Protein AF-A0A6J7BWC0-F1 (afdb_monomer)

Radius of gyration: 23.53 Å; Cα contacts (8 Å, |Δi|>4): 123; chains: 1; bounding box: 44×47×58 Å

Secondary structure (DSSP, 8-state):
---EEES-B----TT-SEE---SSS-GGGG--EEES-B-S-EESTTHHHHSBSSS---S-TTTT----HHHHT--PPPP--TTTPPPPP-PPPTT-TTTTTPPP--STT-SPPP-TTT-PPPPPP-

Structure (mmCIF, N/CA/C/O backbone):
data_AF-A0A6J7BWC0-F1
#
_entry.id   AF-A0A6J7BWC0-F1
#
loop_
_atom_site.group_PDB
_atom_site.id
_atom_site.type_symbol
_atom_site.label_atom_id
_atom_site.label_alt_id
_atom_site.label_comp_id
_atom_site.label_asym_id
_atom_site.label_entity_id
_atom_site.label_seq_id
_atom_site.pdbx_PDB_ins_code
_atom_site.Cartn_x
_atom_site.Cartn_y
_atom_site.Cartn_z
_atom_site.occupancy
_atom_site.B_iso_or_equiv
_atom_site.auth_seq_id
_atom_site.auth_comp_id
_atom_site.auth_asym_id
_atom_site.auth_atom_id
_atom_site.pdbx_PDB_model_num
ATOM 1 N N . MET A 1 1 ? 13.463 13.325 -0.793 1.00 54.94 1 MET A N 1
ATOM 2 C CA . MET A 1 1 ? 13.364 12.084 0.010 1.00 54.94 1 MET A CA 1
ATOM 3 C C . MET A 1 1 ? 13.320 10.939 -0.979 1.00 54.94 1 MET A C 1
ATOM 5 O O . MET A 1 1 ? 12.602 11.098 -1.945 1.00 54.94 1 MET A O 1
ATOM 9 N N . GLN A 1 2 ? 14.099 9.872 -0.798 1.00 85.38 2 GLN A N 1
ATOM 10 C CA . GLN A 1 2 ? 14.146 8.736 -1.729 1.00 85.38 2 GLN A CA 1
ATOM 11 C C . GLN A 1 2 ? 13.795 7.472 -0.946 1.00 85.38 2 GLN A C 1
ATOM 13 O O . GLN A 1 2 ? 14.516 7.129 -0.009 1.00 85.38 2 GLN A O 1
ATOM 18 N N . ASN A 1 3 ? 12.682 6.823 -1.287 1.00 93.81 3 ASN A N 1
ATOM 19 C CA . ASN A 1 3 ? 12.279 5.559 -0.672 1.00 93.81 3 ASN A CA 1
ATOM 20 C C . ASN A 1 3 ? 12.648 4.375 -1.572 1.00 93.81 3 ASN A C 1
ATOM 22 O O . ASN A 1 3 ? 12.646 4.480 -2.797 1.00 93.81 3 ASN A O 1
ATOM 26 N N . THR A 1 4 ? 12.916 3.226 -0.957 1.00 96.62 4 THR A N 1
ATOM 27 C CA . THR A 1 4 ? 13.202 1.965 -1.647 1.00 96.62 4 THR A CA 1
ATOM 28 C C . THR A 1 4 ? 12.198 0.914 -1.192 1.00 96.62 4 THR A C 1
ATOM 30 O O . THR A 1 4 ? 12.168 0.560 -0.016 1.00 96.62 4 THR A O 1
ATOM 33 N N . VAL A 1 5 ? 11.376 0.419 -2.117 1.00 96.88 5 VAL A N 1
ATOM 34 C CA . VAL A 1 5 ? 10.284 -0.526 -1.842 1.00 96.88 5 VAL A CA 1
ATOM 35 C C . VAL A 1 5 ? 10.597 -1.849 -2.542 1.00 96.88 5 VAL A C 1
ATOM 37 O O . VAL A 1 5 ? 10.437 -1.972 -3.756 1.00 96.88 5 VAL A O 1
ATOM 40 N N . LYS A 1 6 ? 11.100 -2.839 -1.795 1.00 97.31 6 LYS A N 1
ATOM 41 C CA . LYS A 1 6 ? 11.599 -4.106 -2.357 1.00 97.31 6 LYS A CA 1
ATOM 42 C C . LYS A 1 6 ? 11.001 -5.331 -1.667 1.00 97.31 6 LYS A C 1
ATOM 44 O O . LYS A 1 6 ? 10.852 -5.322 -0.449 1.00 97.31 6 LYS A O 1
ATOM 49 N N . GLY A 1 7 ? 10.751 -6.396 -2.431 1.00 97.19 7 GLY A N 1
ATOM 50 C CA . GLY A 1 7 ? 10.473 -7.734 -1.887 1.00 97.19 7 GLY A CA 1
ATOM 51 C C . GLY A 1 7 ? 9.155 -7.887 -1.123 1.00 97.19 7 GLY A C 1
ATOM 52 O O . GLY A 1 7 ? 9.028 -8.812 -0.323 1.00 97.19 7 GLY A O 1
ATOM 53 N N . ASN A 1 8 ? 8.189 -6.987 -1.323 1.00 97.25 8 ASN A N 1
ATOM 54 C CA . ASN A 1 8 ? 6.889 -7.078 -0.662 1.00 97.25 8 ASN A CA 1
ATOM 55 C C . ASN A 1 8 ? 5.967 -8.060 -1.394 1.00 97.25 8 ASN A C 1
ATOM 57 O O . ASN A 1 8 ? 6.059 -8.211 -2.611 1.00 97.25 8 ASN A O 1
ATOM 61 N N . VAL A 1 9 ? 5.043 -8.681 -0.661 1.00 96.62 9 VAL A N 1
ATOM 62 C CA . VAL A 1 9 ? 3.914 -9.436 -1.225 1.00 96.62 9 VAL A CA 1
ATOM 63 C C . VAL A 1 9 ? 2.645 -8.669 -0.880 1.00 96.62 9 VAL A C 1
ATOM 65 O O . VAL A 1 9 ? 2.318 -8.514 0.296 1.00 96.62 9 VAL A O 1
ATOM 68 N N . LEU A 1 10 ? 1.983 -8.131 -1.900 1.00 95.38 10 LEU A N 1
ATOM 69 C CA . LEU A 1 10 ? 0.896 -7.166 -1.779 1.00 95.38 10 LEU A CA 1
ATOM 70 C C . LEU A 1 10 ? -0.294 -7.664 -2.588 1.00 95.38 10 LEU A C 1
ATOM 72 O O . LEU A 1 10 ? -0.192 -7.862 -3.797 1.00 95.38 10 LEU A O 1
ATOM 76 N N . GLU A 1 11 ? -1.413 -7.892 -1.911 1.00 92.19 11 GLU A N 1
ATOM 77 C CA . GLU A 1 11 ? -2.593 -8.485 -2.527 1.00 92.19 11 GLU A CA 1
ATOM 78 C C . GLU A 1 11 ? -3.867 -7.913 -1.918 1.00 92.19 11 GLU A C 1
ATOM 80 O O . GLU A 1 11 ? -3.934 -7.648 -0.716 1.00 92.19 11 GLU A O 1
ATOM 85 N N . ASN A 1 12 ? -4.902 -7.784 -2.750 1.00 87.75 12 ASN A N 1
ATOM 86 C CA . ASN A 1 12 ? -6.240 -7.351 -2.348 1.00 87.75 12 ASN A CA 1
ATOM 87 C C . ASN A 1 12 ? -6.271 -5.983 -1.639 1.00 87.75 12 ASN A C 1
ATOM 89 O O . ASN A 1 12 ? -7.188 -5.687 -0.865 1.00 87.75 12 ASN A O 1
ATOM 93 N N . ASN A 1 13 ? -5.317 -5.102 -1.955 1.00 89.62 13 ASN A N 1
ATOM 94 C CA . ASN A 1 13 ? -5.276 -3.735 -1.444 1.00 89.62 13 ASN A CA 1
ATOM 95 C C . ASN A 1 13 ? -6.245 -2.837 -2.222 1.00 89.62 13 ASN A C 1
ATOM 97 O O . ASN A 1 13 ? -5.808 -1.917 -2.891 1.00 89.62 13 ASN A O 1
ATOM 101 N N . ARG A 1 14 ? -7.553 -3.128 -2.165 1.00 85.19 14 ARG A N 1
ATOM 102 C CA . ARG A 1 14 ? -8.721 -2.386 -2.706 1.00 85.19 14 ARG A CA 1
ATOM 103 C C . ARG A 1 14 ? -8.464 -1.310 -3.787 1.00 85.19 14 ARG A C 1
ATOM 105 O O . ARG A 1 14 ? -8.998 -1.442 -4.879 1.00 85.19 14 ARG A O 1
ATOM 112 N N . GLY A 1 15 ? -7.736 -0.233 -3.471 1.00 83.81 15 GLY A N 1
ATOM 113 C CA . GLY A 1 15 ? -7.366 0.835 -4.410 1.00 83.81 15 GLY A CA 1
ATOM 114 C C . GLY A 1 15 ? -6.195 0.511 -5.355 1.00 83.81 15 GLY A C 1
ATOM 115 O O . GLY A 1 15 ? -6.305 0.783 -6.545 1.00 83.81 15 GLY A O 1
ATOM 116 N N . ALA A 1 16 ? -5.094 -0.044 -4.846 1.00 93.12 16 ALA A N 1
ATOM 117 C CA . ALA A 1 16 ? -3.963 -0.604 -5.595 1.00 93.12 16 ALA A CA 1
ATOM 118 C C . ALA A 1 16 ? -2.992 -1.296 -4.634 1.00 93.12 16 ALA A C 1
ATOM 120 O O . ALA A 1 16 ? -2.873 -0.895 -3.476 1.00 93.12 16 ALA A O 1
ATOM 121 N N . ASP A 1 17 ? -2.240 -2.277 -5.131 1.00 96.50 17 ASP A N 1
ATOM 122 C CA . ASP A 1 17 ? -1.202 -2.938 -4.338 1.00 96.50 17 ASP A CA 1
ATOM 123 C C . ASP A 1 17 ? 0.016 -2.037 -4.111 1.00 96.50 17 ASP A C 1
ATOM 125 O O . ASP A 1 17 ? 0.556 -2.004 -3.008 1.00 96.50 17 ASP A O 1
ATOM 129 N N . ILE A 1 18 ? 0.421 -1.260 -5.121 1.00 96.56 18 ILE A N 1
ATOM 130 C CA . ILE A 1 18 ? 1.465 -0.233 -4.996 1.00 96.56 18 ILE A CA 1
ATOM 131 C C . ILE A 1 18 ? 0.965 1.079 -5.589 1.00 96.56 18 ILE A C 1
ATOM 133 O O . ILE A 1 18 ? 0.457 1.113 -6.709 1.00 96.56 18 ILE A O 1
ATOM 137 N N . LEU A 1 19 ? 1.154 2.179 -4.863 1.00 94.25 19 LEU A N 1
ATOM 138 C CA . LEU A 1 19 ? 0.683 3.492 -5.280 1.00 94.25 19 LEU A CA 1
ATOM 139 C C . LEU A 1 19 ? 1.728 4.571 -5.006 1.00 94.25 19 LEU A C 1
ATOM 141 O O . LEU A 1 19 ? 2.303 4.635 -3.919 1.00 94.25 19 LEU A O 1
ATOM 145 N N . VAL A 1 20 ? 1.934 5.449 -5.988 1.00 93.81 20 VAL A N 1
ATOM 146 C CA . VAL A 1 20 ? 2.671 6.705 -5.829 1.00 93.81 20 VAL A CA 1
ATOM 147 C C . VAL A 1 20 ? 1.761 7.845 -6.253 1.00 93.81 20 VAL A C 1
ATOM 149 O O . VAL A 1 20 ? 1.357 7.932 -7.410 1.00 93.81 20 VAL A O 1
ATOM 152 N N . ALA A 1 21 ? 1.458 8.737 -5.315 1.00 91.75 21 ALA A N 1
ATOM 153 C CA . ALA A 1 21 ? 0.623 9.901 -5.561 1.00 91.75 21 ALA A CA 1
ATOM 154 C C . ALA A 1 21 ? 1.204 11.140 -4.888 1.00 91.75 21 ALA A C 1
ATOM 156 O O . ALA A 1 21 ? 1.925 11.057 -3.892 1.00 91.75 21 ALA A O 1
ATOM 157 N N . SER A 1 22 ? 0.875 12.299 -5.444 1.00 89.69 22 SER A N 1
ATOM 158 C CA . SER A 1 22 ? 1.220 13.594 -4.879 1.00 89.69 22 SER A CA 1
ATOM 159 C C . SER A 1 22 ? 0.201 14.642 -5.314 1.00 89.69 22 SER A C 1
ATOM 161 O O . SER A 1 22 ? -0.487 14.467 -6.318 1.00 89.69 22 SER A O 1
ATOM 163 N N . VAL A 1 23 ? 0.131 15.748 -4.574 1.00 89.00 23 VAL A N 1
ATOM 164 C CA . VAL A 1 23 ? -0.572 16.960 -5.001 1.00 89.00 23 VAL A CA 1
ATOM 165 C C . VAL A 1 23 ? 0.443 18.049 -5.273 1.00 89.00 23 VAL A C 1
ATOM 167 O O . VAL A 1 23 ? 1.265 18.378 -4.421 1.00 89.00 23 VAL A O 1
ATOM 170 N N . GLY A 1 24 ? 0.372 18.616 -6.476 1.00 85.31 24 GLY A N 1
ATOM 171 C CA . GLY A 1 24 ? 1.218 19.737 -6.879 1.00 85.31 24 GLY A CA 1
ATOM 172 C C . GLY A 1 24 ? 2.687 19.380 -7.119 1.00 85.31 24 GLY A C 1
ATOM 173 O O . GLY A 1 24 ? 3.483 20.284 -7.346 1.00 85.31 24 GLY A O 1
ATOM 174 N N . THR A 1 25 ? 3.057 18.096 -7.089 1.00 89.88 25 THR A N 1
ATOM 175 C CA . THR A 1 25 ? 4.408 17.622 -7.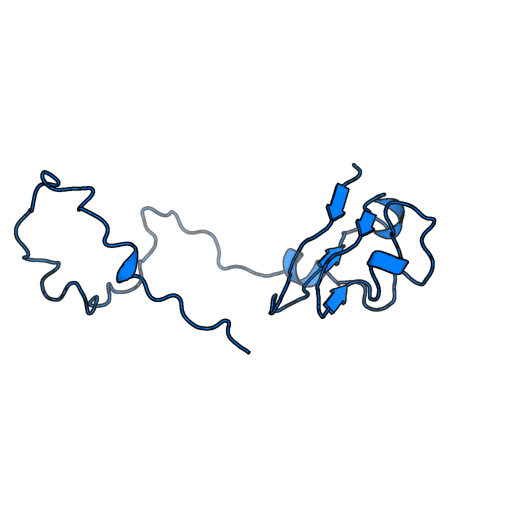426 1.00 89.88 25 THR A CA 1
ATOM 176 C C . THR A 1 25 ? 4.324 16.483 -8.435 1.00 89.88 25 THR A C 1
ATOM 178 O O . THR A 1 25 ? 3.481 15.599 -8.306 1.00 89.88 25 THR A O 1
ATOM 181 N N . ASP A 1 26 ? 5.218 16.493 -9.421 1.00 91.56 26 ASP A N 1
ATOM 182 C CA . ASP A 1 26 ? 5.379 15.388 -10.364 1.00 91.56 26 ASP A CA 1
ATOM 183 C C . ASP A 1 26 ? 5.967 14.166 -9.641 1.00 91.56 26 ASP A C 1
ATOM 185 O O . ASP A 1 26 ? 7.081 14.213 -9.105 1.00 91.56 26 ASP A O 1
ATOM 189 N N . THR A 1 27 ? 5.215 13.065 -9.618 1.00 92.06 27 THR A N 1
ATOM 190 C CA . THR A 1 27 ? 5.584 11.830 -8.917 1.00 92.06 27 THR A CA 1
ATOM 191 C C . THR A 1 27 ? 6.830 11.162 -9.492 1.00 92.06 27 THR A C 1
ATOM 193 O O . THR A 1 27 ? 7.554 10.512 -8.734 1.00 92.06 27 THR A O 1
ATOM 196 N N . SER A 1 28 ? 7.147 11.392 -10.771 1.00 92.62 28 SER A N 1
ATOM 197 C CA . SER A 1 28 ? 8.358 10.870 -11.417 1.00 92.62 28 SER A CA 1
ATOM 198 C C . SER A 1 28 ? 9.645 11.474 -10.842 1.00 92.62 28 SER A C 1
ATOM 200 O O . SER A 1 28 ? 10.711 10.860 -10.881 1.00 92.62 28 SER A O 1
ATOM 202 N N . THR A 1 29 ? 9.545 12.661 -10.236 1.00 92.81 29 THR A N 1
ATOM 203 C CA . THR A 1 29 ? 10.688 13.408 -9.685 1.00 92.81 29 THR A CA 1
ATOM 204 C C . THR A 1 29 ? 10.992 13.074 -8.224 1.00 92.81 29 THR A C 1
ATOM 206 O O . THR A 1 29 ? 11.999 13.524 -7.676 1.00 92.81 29 THR A O 1
ATOM 209 N N . LEU A 1 30 ? 10.148 12.264 -7.575 1.00 91.56 30 LEU A N 1
ATOM 210 C CA . LEU A 1 30 ? 10.271 11.952 -6.149 1.00 91.56 30 LEU A CA 1
ATOM 211 C C . LEU A 1 30 ? 11.431 10.997 -5.831 1.00 91.56 30 LEU A C 1
ATOM 213 O O . LEU A 1 30 ? 11.782 10.854 -4.664 1.00 91.56 30 LEU A O 1
ATOM 217 N N . GLY A 1 31 ? 12.038 10.351 -6.833 1.00 91.75 31 GLY A N 1
ATOM 218 C CA . GLY A 1 31 ? 13.219 9.497 -6.644 1.00 91.75 31 GLY A CA 1
ATOM 219 C C . GLY A 1 31 ? 12.960 8.236 -5.811 1.00 91.75 31 GLY A C 1
ATOM 220 O O . GLY A 1 31 ? 13.880 7.697 -5.200 1.00 91.75 31 GLY A O 1
ATOM 221 N N . ASN A 1 32 ? 11.705 7.784 -5.745 1.00 94.94 32 ASN A N 1
ATOM 222 C CA . ASN A 1 32 ? 11.368 6.478 -5.181 1.00 94.94 32 ASN A CA 1
ATOM 223 C C . ASN A 1 32 ? 11.750 5.373 -6.171 1.00 94.94 32 ASN A C 1
ATOM 225 O O . ASN A 1 32 ? 11.695 5.603 -7.376 1.00 94.94 32 ASN A O 1
ATOM 229 N N . CYS A 1 33 ? 12.073 4.179 -5.674 1.00 96.81 33 CYS A N 1
ATOM 230 C CA . CYS A 1 33 ? 12.336 3.016 -6.518 1.00 96.81 33 CYS A CA 1
ATOM 231 C C . CYS A 1 33 ? 11.682 1.731 -5.994 1.00 96.81 33 CYS A C 1
ATOM 233 O O . CYS A 1 33 ? 11.467 1.573 -4.787 1.00 96.81 33 CYS A O 1
ATOM 235 N N . PHE A 1 34 ? 11.409 0.801 -6.912 1.00 97.88 34 PHE A N 1
ATOM 236 C CA . PHE A 1 34 ? 10.671 -0.437 -6.681 1.00 97.88 34 PHE A CA 1
ATOM 237 C C . PHE A 1 34 ? 11.390 -1.615 -7.346 1.00 97.88 34 PHE A C 1
ATOM 239 O O . PHE A 1 34 ? 11.859 -1.492 -8.478 1.00 97.88 34 PHE A O 1
ATOM 246 N N . ALA A 1 35 ? 11.515 -2.744 -6.645 1.00 98.06 35 ALA A N 1
ATOM 247 C CA . ALA A 1 35 ? 12.072 -3.958 -7.243 1.00 98.06 35 ALA A CA 1
ATOM 248 C C . ALA A 1 35 ? 11.641 -5.242 -6.525 1.00 98.06 35 ALA A C 1
ATOM 250 O O . ALA A 1 35 ? 11.768 -5.360 -5.302 1.00 98.06 35 ALA A O 1
ATOM 251 N N . GLY A 1 36 ? 11.248 -6.250 -7.303 1.00 97.56 36 GLY A N 1
ATOM 252 C CA . GLY A 1 36 ? 11.016 -7.603 -6.802 1.00 97.56 36 GLY A CA 1
ATOM 253 C C . GLY A 1 36 ? 9.801 -7.714 -5.885 1.00 97.56 36 GLY A C 1
ATOM 254 O O . GLY A 1 36 ? 9.757 -8.607 -5.041 1.00 97.56 36 GLY A O 1
ATOM 255 N N . ASN A 1 37 ? 8.839 -6.800 -6.003 1.00 98.00 37 ASN A N 1
ATOM 256 C CA . ASN A 1 37 ? 7.565 -6.909 -5.314 1.00 98.00 37 ASN A CA 1
ATOM 257 C C . ASN A 1 37 ? 6.646 -7.875 -6.078 1.00 98.00 37 ASN A C 1
ATOM 259 O O . ASN A 1 37 ? 6.602 -7.885 -7.306 1.00 98.00 37 ASN A O 1
ATOM 263 N N . THR A 1 38 ? 5.881 -8.678 -5.346 1.00 97.44 38 THR A N 1
ATOM 264 C CA . THR A 1 38 ? 4.783 -9.486 -5.887 1.00 97.44 38 THR A CA 1
ATOM 265 C C . THR A 1 38 ? 3.486 -8.720 -5.669 1.00 97.44 38 THR A C 1
ATOM 267 O O . THR A 1 38 ? 3.072 -8.535 -4.526 1.00 97.44 38 THR A O 1
ATOM 270 N N . PHE A 1 39 ? 2.874 -8.245 -6.750 1.00 96.75 39 PHE A N 1
ATOM 271 C CA . PHE A 1 39 ? 1.650 -7.448 -6.723 1.00 96.75 39 PHE A CA 1
ATOM 272 C C . PHE A 1 39 ? 0.832 -7.664 -7.998 1.00 96.75 39 PHE A C 1
ATOM 274 O O . PHE A 1 39 ? 1.367 -8.104 -9.016 1.00 96.75 39 PHE A O 1
ATOM 281 N N . THR A 1 40 ? -0.461 -7.342 -7.954 1.00 95.38 40 THR A N 1
ATOM 282 C CA . THR A 1 40 ? -1.354 -7.431 -9.121 1.00 95.38 40 THR A CA 1
ATOM 283 C C . THR A 1 40 ? -1.532 -6.070 -9.787 1.00 95.38 40 THR A C 1
ATOM 285 O O . THR A 1 40 ? -1.623 -5.976 -11.010 1.00 95.38 40 THR A O 1
ATOM 288 N N . THR A 1 41 ? -1.587 -5.002 -8.991 1.00 95.81 41 THR A N 1
ATOM 289 C CA . THR A 1 41 ? -1.923 -3.655 -9.467 1.00 95.81 41 THR A CA 1
ATOM 290 C C . THR A 1 41 ? -0.929 -2.605 -8.987 1.00 95.81 41 THR A C 1
ATOM 292 O O . THR A 1 41 ? -0.528 -2.589 -7.828 1.00 95.81 41 THR A O 1
ATOM 295 N N . SER A 1 42 ? -0.550 -1.680 -9.868 1.00 97.12 42 SER A N 1
ATOM 296 C CA . SER A 1 42 ? 0.179 -0.478 -9.466 1.00 97.12 42 SER A CA 1
ATOM 297 C C . SER A 1 42 ? -0.409 0.771 -10.105 1.00 97.12 42 SER A C 1
ATOM 299 O O . SER A 1 42 ? -0.916 0.715 -11.228 1.00 97.12 42 SER A O 1
ATOM 301 N N . LEU A 1 43 ? -0.325 1.890 -9.389 1.00 96.12 43 LEU A N 1
ATOM 302 C CA . LEU A 1 43 ? -0.742 3.212 -9.852 1.00 96.12 43 LEU A CA 1
ATOM 303 C C . LEU A 1 43 ? 0.402 4.211 -9.579 1.00 96.12 43 LEU A C 1
ATOM 305 O O . LEU A 1 43 ? 0.652 4.531 -8.414 1.00 96.12 43 LEU A O 1
ATOM 309 N N . PRO A 1 44 ? 1.124 4.704 -10.601 1.00 95.81 44 PRO A N 1
ATOM 310 C CA . PRO A 1 44 ? 0.982 4.393 -12.027 1.00 95.81 44 PRO A CA 1
ATOM 311 C C . PRO A 1 44 ? 1.291 2.936 -12.393 1.00 95.81 44 PRO A C 1
ATOM 313 O O . PRO A 1 44 ? 1.925 2.190 -11.634 1.00 95.81 44 PRO A O 1
ATOM 316 N N . LYS A 1 45 ? 0.801 2.508 -13.562 1.00 97.06 45 LYS A N 1
ATOM 317 C CA . LYS A 1 45 ? 0.981 1.134 -14.048 1.00 97.06 45 LYS A CA 1
ATOM 318 C C . LYS A 1 45 ? 2.458 0.835 -14.283 1.00 97.06 45 LYS A C 1
ATOM 320 O O .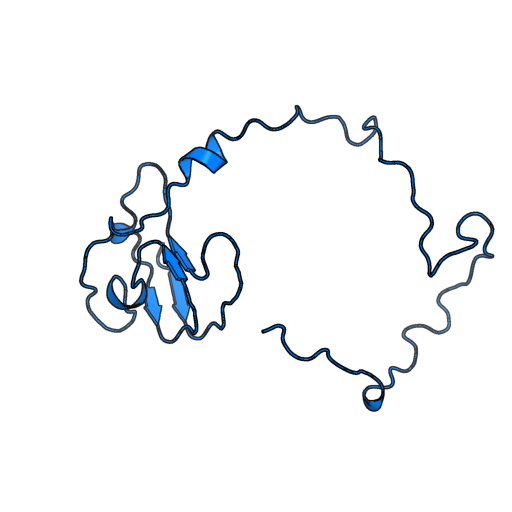 LYS A 1 45 ? 3.229 1.708 -14.661 1.00 97.06 45 LYS A O 1
ATOM 325 N N . ASN A 1 46 ? 2.838 -0.431 -14.124 1.00 96.31 46 ASN A N 1
ATOM 326 C CA . ASN A 1 46 ? 4.206 -0.908 -14.355 1.00 96.31 46 ASN A CA 1
ATOM 327 C C . ASN A 1 46 ? 5.251 -0.169 -13.496 1.00 96.31 46 ASN A C 1
ATOM 329 O O . ASN A 1 46 ? 6.318 0.201 -13.985 1.00 96.31 46 ASN A O 1
ATOM 333 N N . ILE A 1 47 ? 4.957 0.045 -12.208 1.00 97.06 47 ILE A N 1
ATOM 334 C CA . ILE A 1 47 ? 5.768 0.905 -11.331 1.00 97.06 47 ILE A CA 1
ATOM 335 C C . ILE A 1 47 ? 7.245 0.478 -11.224 1.00 97.06 47 ILE A C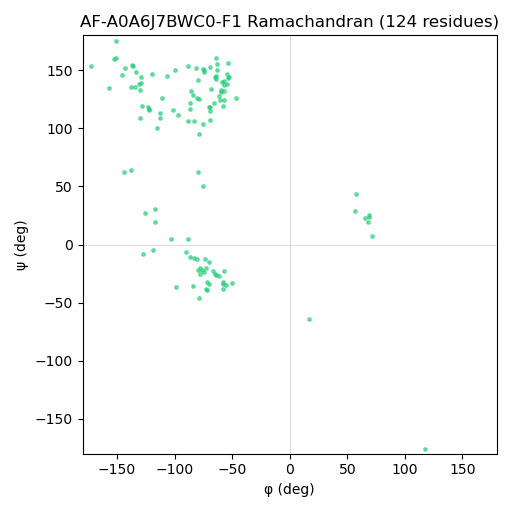 1
ATOM 337 O O . ILE A 1 47 ? 8.125 1.333 -11.170 1.00 97.06 47 ILE A O 1
ATOM 341 N N . GLU A 1 48 ? 7.551 -0.825 -11.277 1.00 97.38 48 GLU A N 1
ATOM 342 C CA . GLU A 1 48 ? 8.943 -1.316 -11.263 1.00 97.38 48 GLU A CA 1
ATOM 343 C C . GLU A 1 48 ? 9.695 -1.054 -12.578 1.00 97.38 48 GLU A C 1
ATOM 345 O O . GLU A 1 48 ? 10.920 -1.021 -12.585 1.00 97.38 48 GLU A O 1
ATOM 350 N N . MET A 1 49 ? 8.983 -0.828 -13.686 1.00 96.94 49 MET A N 1
ATOM 351 C CA . MET A 1 49 ? 9.577 -0.400 -14.958 1.00 96.94 49 MET A CA 1
ATOM 352 C C . MET A 1 49 ? 9.769 1.121 -15.003 1.00 96.94 49 MET A C 1
ATOM 354 O O . MET A 1 49 ? 10.768 1.599 -15.542 1.00 96.94 49 MET A O 1
ATOM 358 N N . LEU A 1 50 ? 8.839 1.874 -14.408 1.00 97.50 50 LEU A N 1
ATOM 359 C CA . LEU A 1 50 ? 8.906 3.334 -14.296 1.00 97.50 50 LEU A CA 1
ATOM 360 C C . LEU A 1 50 ? 9.999 3.803 -13.328 1.00 97.50 50 LEU A C 1
ATOM 362 O O . LEU A 1 50 ? 10.604 4.850 -13.553 1.00 97.50 50 LEU A O 1
ATOM 366 N N . ALA A 1 51 ? 10.251 3.036 -12.266 1.00 97.00 51 ALA A N 1
ATOM 367 C CA . ALA A 1 51 ? 11.211 3.360 -11.215 1.00 97.00 51 ALA A CA 1
ATOM 368 C C . ALA A 1 51 ? 11.946 2.114 -10.675 1.00 97.00 51 ALA A C 1
ATOM 370 O O . ALA A 1 51 ? 11.822 1.791 -9.491 1.00 97.00 51 ALA A O 1
ATOM 371 N N . PRO A 1 52 ? 12.729 1.399 -11.501 1.00 97.25 52 PRO A N 1
ATOM 372 C CA . PRO A 1 52 ? 13.564 0.303 -11.029 1.00 97.25 52 PRO A CA 1
ATOM 373 C C . PRO A 1 52 ? 14.650 0.832 -10.087 1.00 97.25 52 PRO A C 1
ATOM 375 O O . PRO A 1 52 ? 15.205 1.908 -10.296 1.00 97.25 52 PRO A O 1
ATOM 378 N N . CYS A 1 53 ? 14.993 0.066 -9.053 1.00 96.94 53 CYS A N 1
ATOM 379 C CA . CYS A 1 53 ? 16.027 0.495 -8.104 1.00 96.94 53 CYS A CA 1
ATOM 380 C C . CYS A 1 53 ? 17.453 0.458 -8.648 1.00 96.94 53 CYS A C 1
ATOM 382 O O . CYS A 1 53 ? 18.277 1.266 -8.233 1.00 96.94 53 CYS A O 1
ATOM 384 N N . ASP A 1 54 ? 17.744 -0.477 -9.548 1.00 93.31 54 ASP A N 1
ATOM 385 C CA . ASP A 1 54 ? 19.109 -0.761 -9.999 1.00 93.31 54 ASP A CA 1
ATOM 386 C C . ASP A 1 54 ? 19.278 -0.482 -11.510 1.00 93.31 54 ASP A C 1
ATOM 388 O O . ASP A 1 54 ? 20.201 -0.982 -12.151 1.00 93.31 54 ASP A O 1
ATOM 392 N N . ALA A 1 55 ? 18.370 0.310 -12.096 1.00 93.50 55 ALA A N 1
ATOM 393 C CA . ALA A 1 55 ? 18.371 0.689 -13.509 1.00 93.50 55 ALA A CA 1
ATOM 394 C C . ALA A 1 55 ? 17.723 2.068 -13.728 1.00 93.50 55 ALA A C 1
ATOM 396 O O . ALA A 1 55 ? 17.186 2.680 -12.808 1.00 93.50 55 ALA A O 1
ATOM 397 N N . THR A 1 56 ? 17.761 2.566 -14.964 1.00 93.94 56 THR A N 1
ATOM 398 C CA . THR A 1 56 ? 17.002 3.759 -15.359 1.00 93.94 56 THR A CA 1
ATOM 399 C C . THR A 1 56 ? 15.576 3.366 -15.720 1.00 93.94 56 THR A C 1
ATOM 401 O O . THR A 1 56 ? 15.365 2.465 -16.531 1.00 93.94 56 THR A O 1
ATOM 404 N N . GLY A 1 57 ? 14.605 4.051 -15.121 1.00 94.50 57 GLY A N 1
ATOM 405 C CA . GLY A 1 57 ? 13.193 3.846 -15.414 1.00 94.50 57 GLY A CA 1
ATOM 406 C C . GLY A 1 57 ? 12.784 4.313 -16.804 1.00 94.50 57 GLY A C 1
ATOM 407 O O . GLY A 1 57 ? 13.386 5.222 -17.378 1.00 94.50 57 GLY A O 1
ATOM 408 N N . THR A 1 58 ? 11.745 3.685 -17.346 1.00 94.75 58 THR A N 1
ATOM 409 C CA . THR A 1 58 ? 11.166 4.023 -18.652 1.00 94.75 58 THR A CA 1
ATOM 410 C C . THR A 1 58 ? 9.650 3.877 -18.616 1.00 94.75 58 THR A C 1
ATOM 412 O O . THR A 1 58 ? 9.123 3.058 -17.866 1.00 94.75 58 THR A O 1
ATOM 415 N N . GLY A 1 59 ? 8.953 4.644 -19.454 1.00 95.12 59 GLY A N 1
ATOM 416 C CA . GLY A 1 59 ? 7.496 4.606 -19.575 1.00 95.12 59 GLY A CA 1
ATOM 417 C C . GLY A 1 59 ? 6.830 5.923 -19.189 1.00 95.12 59 GLY A C 1
ATOM 418 O O . GLY A 1 59 ? 7.499 6.923 -18.928 1.00 95.12 59 GLY A O 1
ATOM 419 N N . ASP A 1 60 ? 5.501 5.907 -19.195 1.00 95.44 60 ASP A N 1
ATOM 420 C CA . ASP A 1 60 ? 4.668 7.068 -18.901 1.00 95.44 60 ASP A CA 1
ATOM 421 C C . ASP A 1 60 ? 4.129 7.005 -17.466 1.00 95.44 60 ASP A C 1
ATOM 423 O O . ASP A 1 60 ? 3.337 6.127 -17.125 1.00 95.44 60 ASP A O 1
ATOM 427 N N . TRP A 1 61 ? 4.543 7.959 -16.631 1.00 95.44 61 TRP A N 1
ATOM 428 C CA . TRP A 1 61 ? 4.058 8.096 -15.256 1.00 95.44 61 TRP A CA 1
ATOM 429 C C . TRP A 1 61 ? 2.599 8.558 -15.170 1.00 95.44 61 TRP A C 1
ATOM 431 O O . TRP A 1 61 ? 1.997 8.437 -14.105 1.00 95.44 61 TRP A O 1
ATOM 441 N N . ALA A 1 62 ? 2.021 9.070 -16.261 1.00 94.56 62 ALA A N 1
ATOM 442 C CA . ALA A 1 62 ? 0.611 9.430 -16.320 1.00 94.56 62 ALA A CA 1
ATOM 443 C C . ALA A 1 62 ? -0.307 8.212 -16.542 1.00 94.56 62 ALA A C 1
ATOM 445 O O . ALA A 1 62 ? -1.487 8.274 -16.185 1.00 94.56 62 ALA A O 1
ATOM 446 N N . ASP A 1 63 ? 0.199 7.093 -17.084 1.00 96.25 63 ASP A N 1
ATOM 447 C CA . ASP A 1 63 ? -0.621 5.898 -17.325 1.00 96.25 63 ASP A CA 1
ATOM 448 C C . ASP A 1 63 ? -1.039 5.237 -16.004 1.00 96.25 63 ASP A C 1
ATOM 450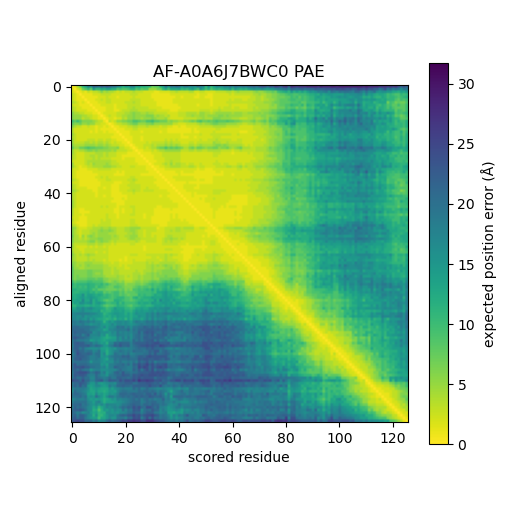 O O . ASP A 1 63 ? -0.255 4.595 -15.300 1.00 96.25 63 ASP A O 1
ATOM 454 N N . GLY A 1 64 ? -2.319 5.394 -15.665 1.00 93.56 64 GLY A N 1
ATOM 455 C CA . GLY A 1 64 ? -2.874 4.914 -14.404 1.00 93.56 64 GLY A CA 1
ATOM 456 C C . GLY A 1 64 ? -2.364 5.690 -13.192 1.00 93.56 64 GLY A C 1
ATOM 457 O O . GLY A 1 64 ? -2.335 5.132 -12.100 1.00 93.56 64 GLY A O 1
ATOM 458 N N . ALA A 1 65 ? -1.938 6.946 -13.354 1.00 94.25 65 ALA A N 1
ATOM 459 C CA . ALA A 1 65 ? -1.622 7.796 -12.212 1.00 94.25 65 ALA A CA 1
ATOM 460 C C . ALA A 1 65 ? -2.817 7.873 -11.248 1.00 94.25 65 ALA A C 1
ATOM 462 O O . ALA A 1 65 ? -3.971 7.980 -11.670 1.00 94.25 65 ALA A O 1
ATOM 463 N N . TYR A 1 66 ? -2.539 7.814 -9.946 1.00 93.19 66 TYR A N 1
ATOM 464 C CA . TYR A 1 66 ? -3.587 7.905 -8.939 1.00 93.19 66 TYR A CA 1
ATOM 465 C C . TYR A 1 66 ? -3.993 9.356 -8.687 1.00 93.19 66 TYR A C 1
ATOM 467 O O . TYR A 1 66 ? -3.152 10.184 -8.329 1.00 93.19 66 TYR A O 1
ATOM 475 N N . ASP A 1 67 ? -5.287 9.646 -8.804 1.00 89.50 67 ASP A N 1
ATOM 476 C CA . ASP A 1 67 ? -5.841 10.929 -8.382 1.00 89.50 67 ASP A CA 1
ATOM 477 C C . ASP A 1 67 ? -6.125 10.912 -6.872 1.00 89.50 67 ASP A C 1
ATOM 479 O O . ASP A 1 67 ? -7.070 10.278 -6.405 1.00 89.50 67 ASP A O 1
ATOM 483 N N . ILE A 1 68 ? -5.281 11.606 -6.103 1.00 89.50 68 ILE A N 1
ATOM 484 C CA . ILE A 1 68 ? -5.398 11.736 -4.641 1.00 89.50 68 ILE A CA 1
ATOM 485 C C . ILE A 1 68 ? -6.313 12.902 -4.222 1.00 89.50 68 ILE A C 1
ATOM 487 O O . ILE A 1 68 ? -6.674 13.010 -3.049 1.00 89.50 68 ILE A O 1
ATOM 491 N N . LEU A 1 69 ? -6.722 13.780 -5.149 1.00 89.19 69 LEU A N 1
ATOM 492 C CA . LEU A 1 69 ? -7.588 14.922 -4.830 1.00 89.19 69 LEU A CA 1
ATOM 493 C C . LEU A 1 69 ? -8.931 14.530 -4.191 1.00 89.19 69 LEU A C 1
ATOM 495 O O . LEU A 1 69 ? -9.347 15.231 -3.262 1.00 89.19 69 LEU A O 1
ATOM 499 N N . PRO A 1 70 ? -9.604 13.433 -4.593 1.00 87.94 70 PRO A N 1
ATOM 500 C CA . PRO A 1 70 ? -10.848 13.011 -3.957 1.00 87.94 70 PRO A CA 1
ATOM 501 C C . PRO A 1 70 ? -10.702 12.744 -2.456 1.00 87.94 70 PRO A C 1
ATOM 503 O O . PRO A 1 70 ? -11.627 13.023 -1.707 1.00 87.94 70 PRO A O 1
ATOM 506 N N . TRP A 1 71 ? -9.537 12.271 -1.999 1.00 85.75 71 TRP A N 1
ATOM 507 C CA . TRP A 1 71 ? -9.287 12.013 -0.574 1.00 85.75 71 TRP A CA 1
ATOM 508 C C . TRP A 1 71 ? -9.118 13.313 0.206 1.00 85.75 71 TRP A C 1
ATOM 510 O O . TRP A 1 71 ? -9.569 13.444 1.336 1.00 85.75 71 TRP A O 1
ATOM 520 N N . LEU A 1 72 ? -8.462 14.299 -0.402 1.00 86.81 72 LEU A N 1
ATOM 521 C CA . LEU A 1 72 ? -8.189 15.583 0.245 1.00 86.81 72 LEU A CA 1
ATOM 522 C C . LEU A 1 72 ? -9.405 16.507 0.278 1.00 86.81 72 LEU A C 1
ATOM 524 O O . LEU A 1 72 ? -9.441 17.452 1.062 1.00 86.81 72 LEU A O 1
ATOM 528 N N . THR A 1 73 ? -10.374 16.256 -0.597 1.00 89.25 73 THR A N 1
ATOM 529 C CA . THR A 1 73 ? -11.627 17.012 -0.690 1.00 89.25 73 THR A CA 1
ATOM 530 C C . THR A 1 73 ? -12.804 16.266 -0.069 1.00 89.25 73 THR A C 1
ATOM 532 O O . THR A 1 73 ? -13.935 16.751 -0.130 1.00 89.25 73 THR A O 1
ATOM 535 N N . GLU A 1 74 ? -12.549 15.110 0.550 1.00 91.06 74 GLU A N 1
ATOM 536 C CA . GLU A 1 74 ? -13.574 14.328 1.221 1.00 91.06 74 GLU A CA 1
ATOM 537 C C . GLU A 1 74 ? -14.196 15.139 2.368 1.00 91.06 74 GLU A C 1
ATOM 539 O O . GLU A 1 74 ? -13.514 15.699 3.229 1.00 91.06 74 GLU A O 1
ATOM 544 N N . VAL A 1 75 ? -15.527 15.227 2.366 1.00 91.38 75 VAL A N 1
ATOM 545 C CA . VAL A 1 75 ? -16.273 15.918 3.417 1.00 91.38 75 VAL A CA 1
ATOM 546 C C . VAL A 1 75 ? -16.568 14.920 4.525 1.00 91.38 75 VAL A C 1
ATOM 548 O O . VAL A 1 75 ? -17.445 14.068 4.395 1.00 91.38 75 VAL A O 1
ATOM 551 N N . HIS A 1 76 ? -15.856 15.054 5.636 1.00 86.94 76 HIS A N 1
ATOM 552 C CA . HIS A 1 76 ? -16.135 14.281 6.838 1.00 86.94 76 HIS A CA 1
ATOM 553 C C . HIS A 1 76 ? -17.160 14.995 7.731 1.00 86.94 76 HIS A C 1
ATOM 555 O O . HIS A 1 76 ? -17.244 16.230 7.720 1.00 86.94 76 HIS A O 1
ATOM 561 N N . PRO A 1 77 ? -17.927 14.246 8.547 1.00 86.44 77 PRO A N 1
ATOM 562 C CA . PRO A 1 77 ? -18.701 14.838 9.627 1.00 86.44 77 PRO A CA 1
ATOM 563 C C . PRO A 1 77 ? -17.805 15.718 10.513 1.00 86.44 77 PRO A C 1
ATOM 565 O O . PRO A 1 77 ? -16.638 15.375 10.731 1.00 86.44 77 PRO A O 1
ATOM 568 N N . PRO A 1 78 ? -18.322 16.841 11.039 1.00 87.31 78 PRO A N 1
ATOM 569 C CA . PRO A 1 78 ? -17.553 17.668 11.954 1.00 87.31 78 PRO A CA 1
ATOM 570 C C . PRO A 1 78 ? -17.104 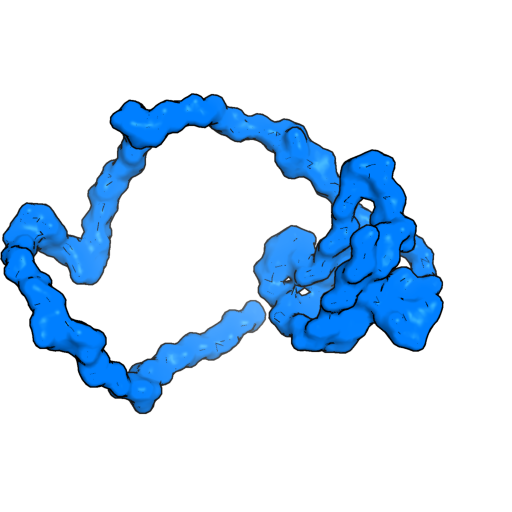16.836 13.157 1.00 87.31 78 PRO A C 1
ATOM 572 O O . PRO A 1 78 ? -17.858 16.010 13.674 1.00 87.31 78 PRO A O 1
ATOM 575 N N . SER A 1 79 ? -15.871 17.073 13.605 1.00 87.94 79 SER A N 1
ATOM 576 C CA . SER A 1 79 ? -15.354 16.427 14.809 1.00 87.94 79 SER A CA 1
ATOM 577 C C . SER A 1 79 ? -16.231 16.787 16.010 1.00 87.94 79 SER A C 1
ATOM 579 O O . SER A 1 79 ? -16.565 17.956 16.219 1.00 87.94 79 SER A O 1
ATOM 581 N N . VAL A 1 80 ? -16.602 15.780 16.795 1.00 90.56 80 VAL A N 1
ATOM 582 C CA . VAL A 1 80 ? -17.337 15.931 18.055 1.00 90.56 80 VAL A CA 1
ATOM 583 C C . VAL A 1 80 ? -16.358 15.669 19.197 1.00 90.56 80 VAL A C 1
ATOM 585 O O . VAL A 1 80 ? -15.473 14.822 19.067 1.00 90.56 80 VAL A O 1
ATOM 588 N N . ASP A 1 81 ? -16.496 16.380 20.321 1.00 93.50 81 ASP A N 1
ATOM 589 C CA . ASP A 1 81 ? -15.705 16.075 21.519 1.00 93.50 81 ASP A CA 1
ATOM 590 C C . ASP A 1 81 ? -15.946 14.612 21.918 1.00 93.50 81 ASP A C 1
ATOM 592 O O . ASP A 1 81 ? -17.081 14.182 22.129 1.00 93.50 81 ASP A O 1
ATOM 596 N N . TRP A 1 82 ? -14.870 13.834 22.028 1.00 90.38 82 TRP A N 1
ATOM 597 C CA . TRP A 1 82 ? -14.933 12.417 22.376 1.00 90.38 82 TRP A CA 1
ATOM 598 C C . TRP A 1 82 ? -15.638 12.168 23.718 1.00 90.38 82 TRP A C 1
ATOM 600 O O . TRP A 1 82 ? -16.168 11.082 23.928 1.00 90.38 82 TRP A O 1
ATOM 610 N N . LYS A 1 83 ? -15.682 13.166 24.612 1.00 92.31 83 LYS A N 1
ATOM 611 C CA . LYS A 1 83 ? -16.385 13.086 25.902 1.00 92.31 83 LYS A CA 1
ATOM 612 C C . LYS A 1 83 ? -17.904 13.184 25.784 1.00 92.31 83 LYS A C 1
ATOM 614 O O . LYS A 1 83 ? -18.600 12.761 26.703 1.00 92.31 83 LYS A O 1
ATOM 619 N N . THR A 1 84 ? -18.413 13.785 24.712 1.00 91.81 84 THR A N 1
ATOM 620 C CA . THR A 1 84 ? -19.852 14.018 24.494 1.00 91.81 84 THR A CA 1
ATOM 621 C C . THR A 1 84 ? -20.388 13.319 23.250 1.00 91.81 84 THR A C 1
ATOM 623 O O . THR A 1 84 ? -21.594 13.344 23.006 1.00 91.81 84 THR A O 1
ATOM 626 N N . SER A 1 85 ? -19.512 12.679 22.475 1.00 89.94 85 SER A N 1
ATOM 627 C CA . SER A 1 85 ? -19.883 11.882 21.315 1.00 89.94 85 SER A CA 1
ATOM 628 C C . SER A 1 85 ? -20.810 10.733 21.711 1.00 89.94 85 SER A C 1
ATOM 630 O O . SER A 1 85 ? -20.535 9.979 22.648 1.00 89.94 85 SER A O 1
ATOM 632 N N . SER A 1 86 ? -21.915 10.584 20.982 1.00 88.44 86 SER A N 1
ATOM 633 C CA . SER A 1 86 ? -22.796 9.431 21.128 1.00 88.44 86 SER A CA 1
ATOM 634 C C . SER A 1 86 ? -22.098 8.188 20.582 1.00 88.44 86 SER A C 1
ATOM 636 O O . SER A 1 86 ? -21.793 8.117 19.389 1.00 88.44 86 SER A O 1
ATOM 638 N N . LEU A 1 87 ? -21.869 7.201 21.443 1.00 86.00 87 LEU A N 1
ATOM 639 C CA . LEU A 1 87 ? -21.387 5.892 21.019 1.00 86.00 87 LEU A CA 1
ATOM 640 C C . LEU A 1 87 ? -22.525 5.096 20.356 1.00 86.00 87 LEU A C 1
ATOM 642 O O . LEU A 1 87 ? -23.688 5.269 20.735 1.00 86.00 87 LEU A O 1
ATOM 646 N N . PRO A 1 88 ? -22.214 4.204 19.399 1.00 85.38 88 PRO A N 1
ATOM 647 C CA . PRO A 1 88 ? -23.150 3.171 18.975 1.00 85.38 88 PRO A CA 1
ATOM 648 C C . PRO A 1 88 ? -23.645 2.357 20.175 1.00 85.38 88 PRO A C 1
ATOM 650 O O . PRO A 1 88 ? -22.961 2.266 21.200 1.00 85.38 88 PRO A O 1
ATOM 653 N N . ALA A 1 89 ? -24.819 1.738 20.041 1.00 85.62 89 ALA A N 1
ATOM 654 C CA . ALA A 1 89 ? -25.277 0.781 21.038 1.00 85.62 89 ALA A CA 1
ATOM 655 C C . ALA A 1 89 ? -24.232 -0.336 21.196 1.00 85.62 89 ALA A C 1
ATOM 657 O O . ALA A 1 89 ? -23.657 -0.807 20.214 1.00 85.62 89 ALA A O 1
ATOM 658 N N . LEU A 1 90 ? -23.967 -0.733 22.440 1.00 81.62 90 LEU A N 1
ATOM 659 C CA . LEU A 1 90 ? -23.107 -1.877 22.704 1.00 81.62 90 LEU A CA 1
ATOM 660 C C . LEU A 1 90 ? -23.845 -3.137 22.259 1.00 81.62 90 LEU A C 1
ATOM 662 O O . LEU A 1 90 ? -24.878 -3.488 22.826 1.00 81.62 90 LEU A O 1
ATOM 666 N N . GLU A 1 91 ? -23.304 -3.800 21.246 1.00 83.12 91 GLU A N 1
ATOM 667 C CA . GLU A 1 91 ? -23.792 -5.102 20.813 1.00 83.12 91 GLU A CA 1
ATOM 668 C C . GLU A 1 91 ? -23.367 -6.186 21.808 1.00 83.12 91 GLU A C 1
ATOM 670 O O . GLU A 1 91 ? -22.293 -6.119 22.422 1.00 83.12 91 GLU A O 1
ATOM 675 N N . LEU A 1 92 ? -24.203 -7.214 21.947 1.00 83.19 92 LEU A N 1
ATOM 676 C CA . LEU A 1 92 ? -23.831 -8.423 22.674 1.00 83.19 92 LEU A CA 1
ATOM 677 C C . LEU A 1 92 ? -22.705 -9.127 21.915 1.00 83.19 92 LEU A C 1
ATOM 679 O O . LEU A 1 92 ? -22.853 -9.503 20.754 1.00 83.19 92 LEU A O 1
ATOM 683 N N . GLN A 1 93 ? -21.576 -9.318 22.587 1.00 83.19 93 GLN A N 1
ATOM 684 C CA . GLN A 1 93 ? -20.483 -10.125 22.061 1.00 83.19 93 GLN A CA 1
ATOM 685 C C . GLN A 1 93 ? -20.841 -11.599 22.262 1.00 83.19 93 GLN A C 1
ATOM 687 O O . GLN A 1 93 ? -21.115 -12.016 23.387 1.00 83.19 93 GLN A O 1
ATOM 692 N N . GLU A 1 94 ? -20.824 -12.395 21.192 1.00 85.69 94 GLU A N 1
ATOM 693 C CA . GLU A 1 94 ? -21.188 -13.823 21.236 1.00 85.69 94 GLU A CA 1
ATOM 694 C C . GLU A 1 94 ? -20.356 -14.602 22.271 1.00 85.69 94 GLU A C 1
ATOM 696 O O . GLU A 1 94 ? -20.858 -15.480 22.968 1.00 85.69 94 GLU A O 1
ATOM 701 N N . ASN A 1 95 ? -19.090 -14.222 22.436 1.00 84.31 95 ASN A N 1
ATOM 702 C CA . ASN A 1 95 ? -18.161 -14.792 23.408 1.00 84.31 95 ASN A CA 1
ATOM 703 C C . ASN A 1 95 ? -18.195 -14.117 24.799 1.00 84.31 95 ASN A C 1
ATOM 705 O O . ASN A 1 95 ? -17.390 -14.482 25.656 1.00 84.31 95 ASN A O 1
ATOM 709 N N . MET A 1 96 ? -19.095 -13.156 25.050 1.00 83.62 96 MET A N 1
ATOM 710 C CA . MET A 1 96 ? -19.305 -12.518 26.364 1.00 83.62 96 MET A CA 1
ATOM 711 C C . MET A 1 96 ? -20.805 -12.335 26.691 1.00 83.62 96 MET A C 1
ATOM 713 O O . MET A 1 96 ? -21.269 -11.202 26.852 1.00 83.62 96 MET A O 1
ATOM 717 N N . PRO A 1 97 ? -21.572 -13.432 26.838 1.00 81.62 97 PRO A N 1
ATOM 718 C CA . PRO A 1 97 ? -23.028 -13.381 27.014 1.00 81.62 97 PRO A CA 1
ATOM 719 C C . PRO A 1 97 ? -23.490 -12.625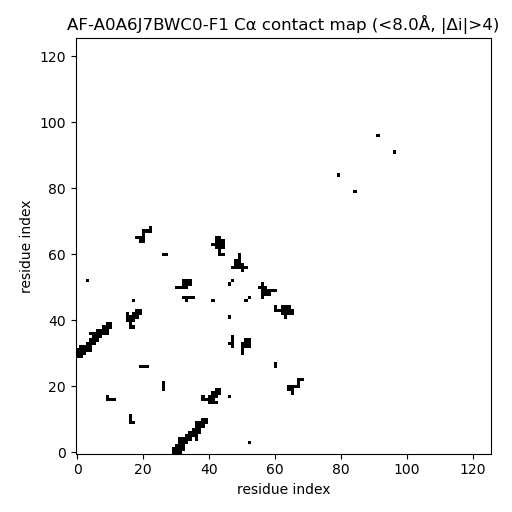 28.274 1.00 81.62 97 PRO A C 1
ATOM 721 O O . PRO A 1 97 ? -24.558 -12.022 28.262 1.00 81.62 97 PRO A O 1
ATOM 724 N N . ASP A 1 98 ? -22.663 -12.582 29.325 1.00 86.88 98 ASP A N 1
ATOM 725 C CA . ASP A 1 98 ? -22.999 -11.975 30.621 1.00 86.88 98 ASP A CA 1
ATOM 726 C C . ASP A 1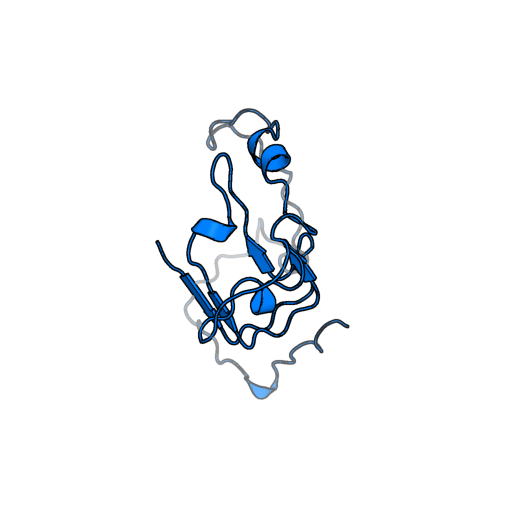 98 ? -22.098 -10.781 30.975 1.00 86.88 98 ASP A C 1
ATOM 728 O O . ASP A 1 98 ? -21.831 -10.522 32.149 1.00 86.88 98 ASP A O 1
ATOM 732 N N . ALA A 1 99 ? -21.605 -10.036 29.979 1.00 82.12 99 ALA A N 1
ATOM 733 C CA . ALA A 1 99 ? -20.599 -8.980 30.169 1.00 82.12 99 ALA A CA 1
ATOM 734 C C . ALA A 1 99 ? -20.927 -7.966 31.290 1.00 82.12 99 ALA A C 1
ATOM 736 O O . ALA A 1 99 ? -20.021 -7.485 31.965 1.00 82.12 99 ALA A O 1
ATOM 737 N N . ALA A 1 100 ? -22.210 -7.663 31.520 1.00 82.56 100 ALA A N 1
ATOM 738 C CA . ALA A 1 100 ? -22.649 -6.727 32.557 1.00 82.56 100 ALA A CA 1
ATOM 739 C C . ALA A 1 100 ? -22.613 -7.295 33.991 1.00 82.56 100 ALA A C 1
ATOM 741 O O . ALA A 1 100 ? -22.609 -6.524 34.948 1.00 82.56 100 ALA A O 1
ATOM 742 N N . THR A 1 101 ? -22.633 -8.621 34.155 1.00 87.00 101 THR A N 1
ATOM 743 C CA . THR A 1 101 ? -22.794 -9.284 35.467 1.00 87.00 101 THR A CA 1
ATOM 744 C C . THR A 1 101 ? -21.715 -10.318 35.779 1.00 87.00 101 THR A C 1
ATOM 746 O O . THR A 1 101 ? -21.648 -10.804 36.910 1.00 87.00 101 THR A O 1
ATOM 749 N N . ALA A 1 102 ? -20.851 -10.638 34.812 1.00 86.00 102 ALA A N 1
ATOM 750 C CA . ALA A 1 102 ? -19.770 -11.590 34.989 1.00 86.00 102 ALA A CA 1
ATOM 751 C C . ALA A 1 102 ? -18.853 -11.176 36.161 1.00 86.00 102 ALA A C 1
ATOM 753 O O . ALA A 1 102 ? -18.438 -10.015 36.248 1.00 86.00 102 ALA A O 1
ATOM 754 N N . PRO A 1 103 ? -18.513 -12.103 37.076 1.00 88.19 103 PRO A N 1
ATOM 755 C CA . PRO A 1 103 ? -17.645 -11.799 38.204 1.00 88.19 103 PRO A CA 1
ATOM 756 C C . PRO A 1 103 ? -16.239 -11.415 37.732 1.00 88.19 103 PRO A C 1
ATOM 758 O O . PRO A 1 103 ? -15.691 -12.007 36.799 1.00 88.19 103 PRO A O 1
ATOM 761 N N . ALA A 1 104 ? -15.626 -10.448 38.418 1.00 86.56 104 ALA A N 1
ATOM 762 C CA . ALA A 1 104 ? -14.249 -10.055 38.148 1.00 86.56 104 ALA A CA 1
ATOM 763 C C . ALA A 1 104 ? -13.301 -11.248 38.360 1.00 86.56 104 ALA A C 1
ATOM 765 O O . ALA A 1 104 ? -13.252 -11.835 39.443 1.00 86.56 104 ALA A O 1
ATOM 766 N N . ARG A 1 105 ? -12.525 -11.587 37.328 1.00 83.88 105 ARG A N 1
ATOM 767 C CA . ARG A 1 105 ? -11.528 -12.660 37.361 1.00 83.88 105 ARG A CA 1
ATOM 768 C C . ARG A 1 105 ? -10.132 -12.045 37.244 1.00 83.88 105 ARG A C 1
ATOM 770 O O . ARG A 1 105 ? -9.797 -11.540 36.172 1.00 83.88 105 ARG A O 1
ATOM 777 N N . PRO A 1 106 ? -9.320 -12.044 38.313 1.00 84.06 106 PRO A N 1
ATOM 778 C CA . PRO A 1 106 ? -7.976 -11.499 38.239 1.00 84.06 106 PRO A CA 1
ATOM 779 C C . PRO A 1 106 ? -7.117 -12.322 37.273 1.00 84.06 106 PRO A C 1
ATOM 781 O O . PRO A 1 106 ? -7.251 -13.539 37.164 1.00 84.06 106 PRO A O 1
ATOM 784 N N . ALA A 1 107 ? -6.222 -11.629 36.578 1.00 83.75 107 ALA A N 1
ATOM 785 C CA . ALA A 1 107 ? -5.308 -12.165 35.576 1.00 83.75 107 ALA A CA 1
ATOM 786 C C . ALA A 1 107 ? -4.131 -12.941 36.215 1.00 83.75 107 ALA A C 1
ATOM 788 O O . ALA A 1 107 ? -2.969 -12.660 35.940 1.00 83.75 107 ALA A O 1
ATOM 789 N N . THR A 1 108 ? -4.413 -13.878 37.126 1.00 87.81 108 THR A N 1
ATOM 790 C CA . THR A 1 108 ? -3.389 -14.643 37.869 1.00 87.81 108 THR A CA 1
ATOM 791 C C . THR A 1 108 ? -2.841 -15.847 37.106 1.00 87.81 108 THR A C 1
ATOM 793 O O . THR A 1 108 ? -1.862 -16.445 37.536 1.00 87.81 108 THR A O 1
ATOM 796 N N . ASP A 1 109 ? -3.471 -16.220 35.996 1.00 82.00 109 ASP A N 1
ATOM 797 C CA . ASP A 1 109 ? -3.136 -17.387 35.177 1.00 82.00 109 ASP A CA 1
ATOM 798 C C . ASP A 1 109 ? -2.905 -17.027 33.699 1.00 82.00 109 ASP A C 1
ATOM 800 O O . ASP A 1 109 ? -3.096 -17.853 32.805 1.00 82.00 109 ASP A O 1
ATOM 804 N N . VAL A 1 110 ? -2.480 -15.783 33.443 1.00 81.25 110 VAL A N 1
ATOM 805 C CA . VAL A 1 110 ? -2.099 -15.300 32.110 1.00 81.25 110 VAL A CA 1
ATOM 806 C C . VAL A 1 110 ? -0.631 -14.831 32.066 1.00 81.25 11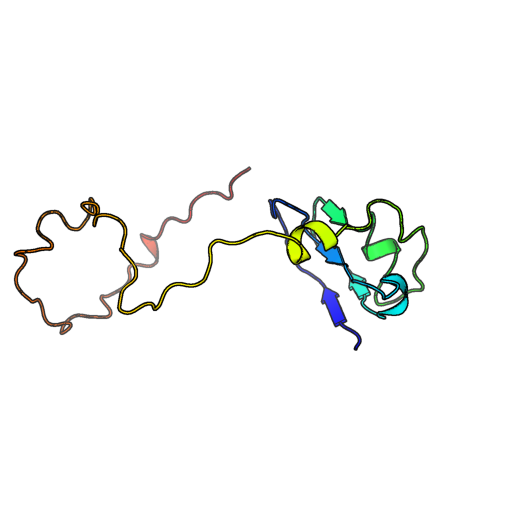0 VAL A C 1
ATOM 808 O O . VAL A 1 110 ? -0.143 -14.282 33.055 1.00 81.25 110 VAL A O 1
ATOM 811 N N . PRO A 1 111 ? 0.075 -15.003 30.928 1.00 78.00 111 PRO A N 1
ATOM 812 C CA . PRO A 1 111 ? -0.401 -15.666 29.716 1.00 78.00 111 PRO A CA 1
ATOM 813 C C . PRO A 1 111 ? -0.586 -17.170 29.947 1.00 78.00 111 PRO A C 1
ATOM 815 O O . PRO A 1 111 ? 0.259 -17.833 30.545 1.00 78.00 111 PRO A O 1
ATOM 818 N N . MET A 1 112 ? -1.723 -17.693 29.487 1.00 82.69 112 MET A N 1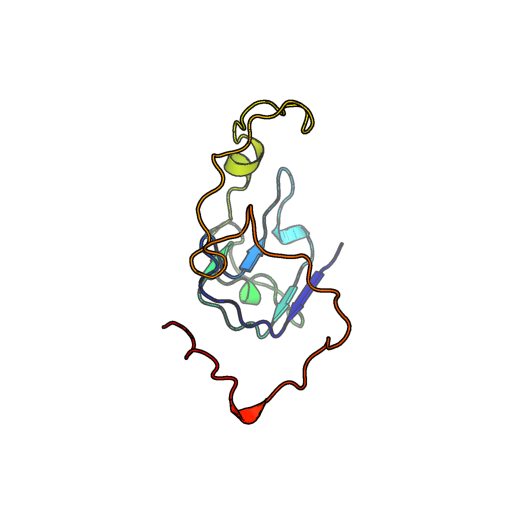
ATOM 819 C CA . MET A 1 112 ? -2.004 -19.123 29.543 1.00 82.69 112 MET A CA 1
ATOM 820 C C . MET A 1 112 ? -0.985 -19.884 28.686 1.00 82.69 112 MET A C 1
ATOM 822 O O . MET A 1 112 ? -0.421 -19.326 27.742 1.00 82.69 112 MET A O 1
ATOM 826 N N . THR A 1 113 ? -0.750 -21.162 28.985 1.00 86.81 113 THR A N 1
ATOM 827 C CA . THR A 1 113 ? 0.062 -22.011 28.107 1.00 86.81 113 THR A CA 1
ATOM 828 C C . THR A 1 113 ? -0.569 -22.045 26.714 1.00 86.81 113 THR A C 1
ATOM 830 O O . THR A 1 113 ? -1.718 -22.453 26.560 1.00 86.81 113 THR A O 1
ATOM 833 N N . VAL A 1 114 ? 0.174 -21.591 25.705 1.00 84.56 114 VAL A N 1
ATOM 834 C CA . VAL A 1 114 ? -0.288 -21.564 24.313 1.00 84.56 114 VAL A CA 1
ATOM 835 C C . VAL A 1 114 ? 0.021 -22.911 23.665 1.00 84.56 114 VAL A C 1
ATOM 837 O O . VAL A 1 114 ? 1.189 -23.268 23.512 1.00 84.56 114 VAL A O 1
ATOM 840 N N . ASP A 1 115 ? -1.013 -23.649 23.261 1.00 89.00 115 ASP A N 1
ATOM 841 C CA . ASP A 1 115 ? -0.849 -24.838 22.422 1.00 89.00 115 ASP A CA 1
ATOM 842 C C . ASP A 1 115 ? -0.637 -24.415 20.965 1.00 89.00 115 ASP A C 1
ATOM 844 O O . ASP A 1 115 ? -1.583 -24.166 20.219 1.00 89.00 115 ASP A O 1
ATOM 848 N N . LEU A 1 116 ? 0.630 -24.325 20.564 1.00 86.94 116 LEU A N 1
ATOM 849 C CA . LEU A 1 116 ? 1.008 -23.947 19.204 1.00 86.94 116 LEU A CA 1
ATOM 850 C C . LEU A 1 116 ? 0.548 -24.966 18.152 1.00 86.94 116 LEU A C 1
ATOM 852 O O . LEU A 1 116 ? 0.349 -24.584 17.002 1.00 86.94 116 LEU A O 1
ATOM 856 N N . ALA A 1 117 ? 0.379 -26.240 18.520 1.00 87.44 117 ALA A N 1
ATOM 857 C CA . ALA A 1 117 ? -0.032 -27.286 17.587 1.00 87.44 117 ALA A CA 1
ATOM 858 C C . ALA A 1 117 ? -1.540 -27.239 17.284 1.00 87.44 117 ALA A C 1
ATOM 860 O O . ALA A 1 117 ? -1.957 -27.667 16.209 1.00 87.44 117 ALA A O 1
ATOM 861 N N . ALA A 1 118 ? -2.350 -26.690 18.195 1.00 88.75 118 ALA A N 1
ATOM 862 C CA . ALA A 1 118 ? -3.789 -26.497 18.003 1.00 88.75 118 ALA A CA 1
ATOM 863 C C . ALA A 1 118 ? -4.148 -25.250 17.171 1.00 88.75 118 ALA A C 1
ATOM 865 O O . ALA A 1 118 ? -5.295 -25.102 16.744 1.00 88.75 118 ALA A O 1
ATOM 866 N N . ILE A 1 119 ? -3.196 -24.343 16.925 1.00 86.75 119 ILE A N 1
ATOM 867 C CA . ILE A 1 119 ? -3.444 -23.124 16.149 1.00 86.75 119 ILE A CA 1
ATOM 868 C C . ILE A 1 119 ? -3.537 -23.476 14.661 1.00 86.75 119 ILE A C 1
ATOM 870 O O . ILE A 1 119 ? -2.535 -23.671 13.975 1.00 86.75 119 ILE A O 1
ATOM 874 N N . THR A 1 120 ? -4.759 -23.507 14.135 1.00 88.50 120 THR A N 1
ATOM 875 C CA . THR A 1 120 ? -5.004 -23.612 12.695 1.00 88.50 120 THR A CA 1
ATOM 876 C C . THR A 1 120 ? -4.991 -22.228 12.059 1.00 88.50 120 THR A C 1
ATOM 878 O O . THR A 1 120 ? -5.805 -21.375 12.415 1.00 88.50 120 THR A O 1
ATOM 881 N N . VAL A 1 121 ? -4.118 -22.007 11.078 1.00 84.06 121 VAL A N 1
ATOM 882 C CA . VAL A 1 121 ? -4.181 -20.804 10.240 1.00 84.06 121 VAL A CA 1
ATOM 883 C C . VAL A 1 121 ? -5.150 -21.041 9.076 1.00 84.06 121 VAL A C 1
ATOM 885 O O . VAL A 1 121 ? -5.074 -22.091 8.427 1.00 84.06 121 VAL A O 1
ATOM 888 N N . PRO A 1 122 ? -6.077 -20.109 8.793 1.00 81.56 122 PRO A N 1
ATOM 889 C CA . PRO A 1 122 ? -6.905 -20.190 7.601 1.00 81.56 122 PRO A CA 1
ATOM 890 C C . PRO A 1 122 ? -6.036 -20.314 6.352 1.00 81.56 122 PRO A C 1
ATOM 892 O O . PRO A 1 122 ? -4.951 -19.730 6.270 1.00 81.56 122 PRO A O 1
ATOM 895 N N . LYS A 1 123 ? -6.528 -21.044 5.347 1.00 82.62 123 LYS A N 1
ATOM 896 C CA . LYS A 1 123 ? -5.922 -20.952 4.020 1.00 82.62 123 LYS A CA 1
ATOM 897 C C . LYS A 1 123 ? -6.015 -19.503 3.564 1.00 82.62 123 LYS A C 1
ATOM 899 O O . LYS A 1 123 ? -7.037 -18.849 3.772 1.00 82.62 123 LYS A O 1
ATOM 904 N N . LYS A 1 124 ? -4.944 -19.036 2.932 1.00 67.81 124 LYS A N 1
ATOM 905 C CA . LYS A 1 124 ? -4.921 -17.751 2.249 1.00 67.81 124 LYS A CA 1
ATOM 906 C C . LYS A 1 124 ? -6.185 -17.623 1.376 1.00 67.81 124 LYS A C 1
ATOM 908 O O . LYS A 1 124 ? -6.449 -18.557 0.611 1.00 67.81 124 LYS A O 1
ATOM 913 N N . PRO A 1 125 ? -6.979 -16.547 1.525 1.00 67.62 125 PRO A N 1
ATOM 914 C CA . PRO A 1 125 ? -8.094 -16.277 0.624 1.00 67.62 125 PRO A CA 1
ATOM 915 C C . PRO A 1 125 ? -7.602 -16.271 -0.829 1.00 67.62 125 PRO A C 1
ATOM 917 O O . PRO A 1 125 ? -6.468 -15.860 -1.077 1.00 67.62 125 PRO A O 1
ATOM 920 N N . ALA A 1 126 ? -8.425 -16.782 -1.748 1.00 65.50 126 ALA A N 1
ATOM 921 C CA . ALA A 1 126 ? -8.114 -16.788 -3.178 1.00 65.50 126 ALA A CA 1
ATOM 922 C C . ALA A 1 126 ? -8.033 -15.368 -3.752 1.00 65.50 126 ALA A C 1
ATOM 924 O O . ALA A 1 126 ? -8.751 -14.482 -3.229 1.00 65.50 126 ALA A O 1
#

Organism: NCBI:txid449393

Sequence (126 aa):
MQNTVKGNVLENNRGADILVASVGTDTSTLGNCFAGNTFTTSLPKNIEMLAPCDATGTGDWADGAYDILPWLTEVHPPSVDWKTSSLPALELQENMPDAATAPARPATDVPMTVDLAAITVPKKPA

Mean predicted aligned error: 10.06 Å

Solvent-accessible surface area (backbone atoms only — not comparable to full-atom values): 8390 Å² total; per-residue (Å²): 118,70,52,80,52,62,65,47,80,35,72,90,43,88,91,42,44,41,77,57,69,59,82,100,51,68,65,84,74,44,58,51,24,24,44,75,56,49,61,87,43,41,20,22,46,60,46,49,49,49,21,26,69,91,56,85,47,53,81,61,68,72,48,58,45,50,81,56,63,66,70,79,66,56,86,69,79,80,88,64,61,80,92,74,51,84,73,79,82,86,72,86,45,88,93,42,86,50,72,92,72,62,76,90,73,79,77,82,70,60,86,58,90,76,64,71,86,73,63,77,76,78,77,80,80,132

pLDDT: mean 89.69, std 6.97, range [54.94, 98.06]

Foldseek 3Di:
DEAEAEQAEFPPPPVFREAFDDDPDDSLPNNYAYYHYHTDGYAQGPRNQQHPPPDHHDDDNNRNHDDCVCVVPDDDDDDDPPVPDDDDPDDQDPVCNPVPPDDDDDPPCPPPDDPPVPDDDDDDDD